Protein AF-A0A6U8ISI6-F1 (afdb_monomer)

Sequence (169 aa):
ARLTLAGQPMFSLRSRVALVSGGGTGIGAALAQALAEAGARVVIAGRRLEPLQATAARINAAVADSGAEAKCFALACDVADLDAADSIVEQAAALAGGPPVLLLNNAGVNVRQPAAELTAEHWRQSLDLMLAAPAFLARACAPGMAAAGYGRTVALDAEDGSVHFLDTS

Solvent-accessible surface area (backbone atoms only — not comparable to full-atom values): 9173 Å² total; per-residue (Å²): 132,89,63,61,52,97,89,36,57,70,72,60,33,60,91,39,27,32,37,28,31,34,16,38,46,72,70,28,31,52,51,49,39,55,43,25,71,32,24,12,23,27,30,25,28,31,71,59,50,67,49,19,45,55,41,20,52,55,40,34,64,74,27,62,88,76,43,94,61,30,37,48,41,60,43,68,40,63,65,54,42,62,87,44,25,52,59,53,44,50,52,45,14,64,76,62,74,45,56,38,30,32,39,35,38,43,38,73,81,86,85,88,68,62,77,92,71,67,45,74,64,63,52,46,55,48,44,33,35,62,50,47,18,47,53,39,41,48,59,46,31,42,65,46,10,58,76,66,76,45,65,49,77,46,77,64,78,81,80,64,92,64,80,80,75,81,76,88,124

Radius of gyration: 17.43 Å; Cα contacts (8 Å, |Δi|>4): 310; chains: 1; bounding box: 37×39×57 Å

InterPro domains:
  IPR002347 Short-chain dehydrogenase/reductase SDR [PF00106] (16-161)
  IPR002347 Short-chain dehydrogenase/reductase SDR [PR00081] (17-34)
  IPR002347 Short-chain dehydrogenase/reductase SDR [PR00081] (98-109)
  IPR002347 Short-chain dehydrogenase/reductase SDR [PR00081] (145-161)
  IPR036291 NAD(P)-binding domain superfamily [SSF51735] (9-155)
  IPR052178 Short-chain dehydrogenase/reductase SAT3-like [PTHR43618] (6-149)

pLDDT: mean 87.42, std 17.24, range [33.56, 98.88]

Mean predicted aligned error: 6.35 Å

Structure (mmCIF, N/CA/C/O backbone):
data_AF-A0A6U8ISI6-F1
#
_entry.id   AF-A0A6U8ISI6-F1
#
loop_
_atom_site.group_PDB
_atom_site.id
_atom_site.type_symbol
_atom_site.label_atom_id
_atom_site.label_alt_id
_atom_site.label_comp_id
_atom_site.label_asym_id
_atom_site.label_entity_id
_atom_site.label_seq_id
_atom_site.pdbx_PDB_ins_code
_atom_site.Cartn_x
_atom_site.Cartn_y
_atom_site.Cartn_z
_atom_site.occupancy
_atom_site.B_iso_or_equiv
_atom_site.auth_seq_id
_atom_site.auth_comp_id
_atom_site.auth_asym_id
_atom_site.auth_atom_id
_atom_site.pdbx_PDB_model_num
ATOM 1 N N . ALA A 1 1 ? -7.589 26.356 13.305 1.00 44.09 1 ALA A N 1
ATOM 2 C CA . ALA A 1 1 ? -8.887 25.947 13.882 1.00 44.09 1 ALA A CA 1
ATOM 3 C C . ALA A 1 1 ? -9.182 24.517 13.439 1.00 44.09 1 ALA A C 1
ATOM 5 O O . ALA A 1 1 ? -9.080 24.251 12.248 1.00 44.09 1 ALA A O 1
ATOM 6 N N . ARG A 1 2 ? -9.455 23.577 14.358 1.00 49.09 2 ARG A N 1
ATOM 7 C CA . ARG A 1 2 ? -9.831 22.201 13.984 1.00 49.09 2 ARG A CA 1
ATOM 8 C C . ARG A 1 2 ? -11.281 22.215 13.507 1.00 49.09 2 ARG A C 1
ATOM 10 O O . ARG A 1 2 ? -12.179 22.440 14.308 1.00 49.09 2 ARG A O 1
ATOM 17 N N . LEU A 1 3 ? -11.484 22.016 12.210 1.00 48.41 3 LEU A N 1
ATOM 18 C CA . LEU A 1 3 ? -12.808 21.829 11.630 1.00 48.41 3 LEU A CA 1
ATOM 19 C C . LEU A 1 3 ? -13.357 20.477 12.107 1.00 48.41 3 LEU A C 1
ATOM 21 O O . LEU A 1 3 ? -12.758 19.430 11.850 1.00 48.41 3 LEU A O 1
ATOM 25 N N . THR A 1 4 ? -14.465 20.503 12.840 1.00 45.75 4 THR A N 1
ATOM 26 C CA . THR A 1 4 ? -15.156 19.313 13.345 1.00 45.75 4 THR A CA 1
ATOM 27 C C . THR A 1 4 ? -16.572 19.255 12.784 1.00 45.75 4 THR A C 1
ATOM 29 O O . THR A 1 4 ? -17.245 20.275 12.655 1.00 45.75 4 THR A O 1
ATOM 32 N N . LEU A 1 5 ? -17.026 18.051 12.442 1.00 43.72 5 LEU A N 1
ATOM 33 C CA . LEU A 1 5 ? -18.409 17.755 12.079 1.00 43.72 5 LEU A CA 1
ATOM 34 C C . LEU A 1 5 ? -18.930 16.741 13.108 1.00 43.72 5 LEU A C 1
ATOM 36 O O . LEU A 1 5 ? -18.303 15.704 13.310 1.00 43.72 5 LEU A O 1
ATOM 40 N N . ALA A 1 6 ? -20.026 17.055 13.807 1.00 61.28 6 ALA A N 1
ATOM 41 C CA . ALA A 1 6 ? -20.626 16.188 14.835 1.00 61.28 6 ALA A CA 1
ATOM 42 C C . ALA A 1 6 ? -19.636 15.653 15.905 1.00 61.28 6 ALA A C 1
ATOM 44 O O . ALA A 1 6 ? -19.705 14.497 16.313 1.00 61.28 6 ALA A O 1
ATOM 45 N N . GLY A 1 7 ? -18.684 16.482 16.353 1.00 57.00 7 GLY A N 1
ATOM 46 C CA . GLY A 1 7 ? -17.710 16.114 17.394 1.00 57.00 7 GLY A CA 1
ATOM 47 C C . GLY A 1 7 ? -16.521 15.269 16.915 1.00 57.00 7 GLY A C 1
ATOM 48 O O . GLY A 1 7 ? -15.597 15.039 17.691 1.00 57.00 7 GLY A O 1
ATOM 49 N N . GLN A 1 8 ? -16.492 14.870 15.641 1.00 56.91 8 GLN A N 1
ATOM 50 C CA . GLN A 1 8 ? -15.341 14.226 15.005 1.00 56.91 8 GLN A CA 1
ATOM 51 C C . GLN A 1 8 ? -14.557 15.243 14.163 1.00 56.91 8 GLN A C 1
ATOM 53 O O . GLN A 1 8 ? -15.160 16.153 13.583 1.00 56.91 8 GLN A O 1
ATOM 58 N N . PRO A 1 9 ? -13.220 15.125 14.056 1.00 66.75 9 PRO A N 1
ATOM 59 C CA . PRO A 1 9 ? -12.461 15.872 13.059 1.00 66.75 9 PRO A CA 1
ATOM 60 C C . PRO A 1 9 ? -13.067 15.627 11.672 1.00 66.75 9 PRO A C 1
ATOM 62 O O . PRO A 1 9 ? -13.317 14.477 11.316 1.00 66.75 9 PRO A O 1
ATOM 65 N N . MET A 1 10 ? -13.274 16.687 10.884 1.00 60.25 10 MET A N 1
ATOM 66 C CA . MET A 1 10 ? -13.917 16.638 9.557 1.00 60.25 10 MET A CA 1
ATOM 67 C C . MET A 1 10 ? -13.252 15.643 8.579 1.00 60.25 10 MET A C 1
ATOM 69 O O . MET A 1 10 ? -13.872 15.225 7.609 1.00 60.25 10 MET A O 1
ATOM 73 N N . PHE A 1 11 ? -12.015 15.229 8.869 1.00 75.19 11 PHE A N 1
ATOM 74 C CA . PHE A 1 11 ? -11.196 14.319 8.066 1.00 75.19 11 PHE A CA 1
ATOM 75 C C . PHE A 1 11 ? -10.819 13.017 8.798 1.00 75.19 11 PHE A C 1
ATOM 77 O O . PHE A 1 11 ? -9.806 12.406 8.474 1.00 75.19 11 PHE A O 1
ATOM 84 N N . SER A 1 12 ? -11.575 12.598 9.819 1.00 83.19 12 SER A N 1
ATOM 85 C CA . SER A 1 12 ? -11.250 11.369 10.554 1.00 83.19 12 SER A CA 1
ATOM 86 C C . SER A 1 12 ? -11.423 10.113 9.695 1.00 83.19 12 SER A C 1
ATOM 88 O O . SER A 1 12 ? -12.453 9.917 9.052 1.00 83.19 12 SER A O 1
ATOM 90 N N . LEU A 1 13 ? -10.425 9.230 9.750 1.00 89.75 13 LEU A N 1
ATOM 91 C CA . LEU A 1 13 ? -10.406 7.916 9.104 1.00 89.75 13 LEU A CA 1
ATOM 92 C C . LEU A 1 13 ? -10.383 6.768 10.126 1.00 89.75 13 LEU A C 1
ATOM 94 O O . LEU A 1 13 ? -9.957 5.658 9.803 1.00 89.75 13 LEU A O 1
ATOM 98 N N . ARG A 1 14 ? -10.841 7.022 11.361 1.00 89.19 14 ARG A N 1
ATOM 99 C CA . ARG A 1 14 ? -10.905 6.004 12.422 1.00 89.19 14 ARG A CA 1
ATOM 100 C C . ARG A 1 14 ? -11.643 4.753 11.959 1.00 89.19 14 ARG A C 1
ATOM 102 O O . ARG A 1 14 ? -12.582 4.818 11.163 1.00 89.19 14 ARG A O 1
ATOM 109 N N . SER A 1 15 ? -11.163 3.608 12.433 1.00 88.06 15 SER A N 1
ATOM 110 C CA . SER A 1 15 ? -11.646 2.270 12.081 1.00 88.06 15 SER A CA 1
ATOM 111 C C . SER A 1 15 ? -11.556 1.882 10.591 1.00 88.06 15 SER A C 1
ATOM 113 O O . SER A 1 15 ? -11.867 0.738 10.250 1.00 88.06 15 SER A O 1
ATOM 115 N N . ARG A 1 16 ? -11.080 2.757 9.693 1.00 94.25 16 ARG A N 1
ATOM 116 C CA . ARG A 1 16 ? -10.865 2.436 8.273 1.00 94.25 16 ARG A CA 1
ATOM 117 C C . ARG A 1 16 ? -9.497 1.790 8.062 1.00 94.25 16 ARG A C 1
ATOM 119 O O . ARG A 1 16 ? -8.538 2.088 8.773 1.00 94.25 16 ARG A O 1
ATOM 126 N N . VAL A 1 17 ? -9.427 0.908 7.069 1.00 98.00 17 VAL A N 1
ATOM 127 C CA . VAL A 1 17 ? -8.178 0.296 6.605 1.00 98.00 17 VAL A CA 1
ATOM 128 C C . VAL A 1 17 ? -7.805 0.893 5.253 1.00 98.00 17 VAL A C 1
ATOM 130 O O . VAL A 1 17 ? -8.649 0.965 4.354 1.00 98.00 17 VAL A O 1
ATOM 133 N N . ALA A 1 18 ? -6.549 1.309 5.120 1.00 98.38 18 ALA A N 1
ATOM 134 C CA . ALA A 1 18 ? -5.963 1.811 3.890 1.00 98.38 18 ALA A CA 1
ATOM 135 C C . ALA A 1 18 ? -4.855 0.886 3.384 1.00 98.38 18 ALA A C 1
ATOM 137 O O . ALA A 1 18 ? -4.007 0.467 4.165 1.00 98.38 18 ALA A O 1
ATOM 138 N N . LEU A 1 19 ? -4.832 0.618 2.081 1.00 98.75 19 LEU A N 1
ATOM 139 C CA . LEU A 1 19 ? -3.736 -0.048 1.383 1.00 98.75 19 LEU A CA 1
ATOM 140 C C . LEU A 1 19 ? -3.020 0.977 0.501 1.00 98.75 19 LEU A C 1
ATOM 142 O O . LEU A 1 19 ? -3.645 1.586 -0.363 1.00 98.75 19 LEU A 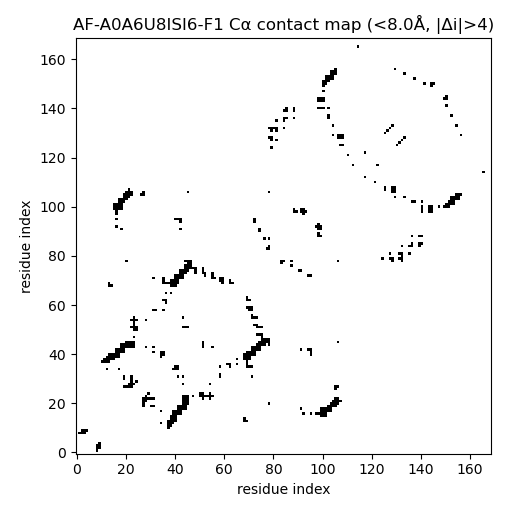O 1
ATOM 146 N N . VAL A 1 20 ? -1.720 1.172 0.719 1.00 98.62 20 VAL A N 1
ATOM 147 C CA . VAL A 1 20 ? -0.887 2.133 -0.018 1.00 98.62 20 VAL A CA 1
ATOM 148 C C . VAL A 1 20 ? 0.220 1.387 -0.754 1.00 98.62 20 VAL A C 1
ATOM 150 O O . VAL A 1 20 ? 1.167 0.901 -0.130 1.00 98.62 20 VAL A O 1
ATOM 153 N N . SER A 1 21 ? 0.141 1.314 -2.082 1.00 97.75 21 SER A N 1
ATOM 154 C CA . SER A 1 21 ? 1.230 0.754 -2.886 1.00 97.75 21 SER A CA 1
ATOM 155 C C . SER A 1 21 ? 2.389 1.754 -2.996 1.00 97.75 21 SER A C 1
ATOM 157 O O . SER A 1 21 ? 2.198 2.968 -3.058 1.00 97.75 21 SER A O 1
ATOM 159 N N . GLY A 1 22 ? 3.630 1.269 -2.943 1.00 96.00 22 GLY A N 1
ATOM 160 C CA . GLY A 1 22 ? 4.814 2.134 -2.922 1.00 96.00 22 GLY A CA 1
ATOM 161 C C . GLY A 1 22 ? 4.969 2.937 -1.622 1.00 96.00 22 GLY A C 1
ATOM 162 O O . GLY A 1 22 ? 5.671 3.945 -1.603 1.00 96.00 22 GLY A O 1
ATOM 163 N N . GLY A 1 23 ? 4.334 2.508 -0.526 1.00 96.75 23 GLY A N 1
ATOM 164 C CA . GLY A 1 23 ? 4.278 3.259 0.735 1.00 96.75 23 GLY A CA 1
ATOM 165 C C . GLY A 1 23 ? 5.577 3.301 1.553 1.00 96.75 23 GLY A C 1
ATOM 166 O O . GLY A 1 23 ? 5.598 3.892 2.626 1.00 96.75 23 GLY A O 1
ATOM 167 N N . GLY A 1 24 ? 6.662 2.678 1.083 1.00 96.25 24 GLY A N 1
ATOM 168 C CA . GLY A 1 24 ? 7.935 2.604 1.813 1.00 96.25 24 GLY A CA 1
ATOM 169 C C . GLY A 1 24 ? 8.835 3.834 1.678 1.00 96.25 24 GLY A C 1
ATOM 170 O O . GLY A 1 24 ? 9.799 3.951 2.428 1.00 96.25 24 GLY A O 1
ATOM 171 N N . THR A 1 25 ? 8.565 4.734 0.726 1.00 94.81 25 THR A N 1
ATOM 172 C CA . THR A 1 25 ? 9.397 5.920 0.445 1.00 94.81 25 THR A CA 1
ATOM 173 C C . THR A 1 25 ? 8.575 7.070 -0.144 1.00 94.81 25 THR A C 1
ATOM 175 O O . THR A 1 25 ? 7.475 6.852 -0.648 1.00 94.81 25 THR A O 1
ATOM 178 N N . GLY A 1 26 ? 9.137 8.285 -0.151 1.00 94.25 26 GLY A N 1
ATOM 179 C CA . GLY A 1 26 ? 8.626 9.420 -0.931 1.00 94.25 26 GLY A CA 1
ATOM 180 C C . GLY A 1 26 ? 7.166 9.778 -0.634 1.00 94.25 26 GLY A C 1
ATOM 181 O O . GLY A 1 26 ? 6.750 9.804 0.525 1.00 94.25 26 GLY A O 1
ATOM 182 N N . ILE A 1 27 ? 6.393 10.041 -1.693 1.00 94.38 27 ILE A N 1
ATOM 183 C CA . ILE A 1 27 ? 4.980 10.441 -1.595 1.00 94.38 27 ILE A CA 1
ATOM 184 C C . ILE A 1 27 ? 4.142 9.352 -0.916 1.00 94.38 27 ILE A C 1
ATOM 186 O O . ILE A 1 27 ? 3.367 9.662 -0.016 1.00 94.38 27 ILE A O 1
ATOM 190 N N . GLY A 1 28 ? 4.354 8.077 -1.248 1.00 95.69 28 GLY A N 1
ATOM 191 C CA . GLY A 1 28 ? 3.650 6.963 -0.608 1.00 95.69 28 GLY A CA 1
ATOM 192 C C . GLY A 1 28 ? 3.844 6.915 0.909 1.00 95.69 28 GLY A C 1
ATOM 193 O O . GLY A 1 28 ? 2.881 6.715 1.648 1.00 95.69 28 GLY A O 1
ATOM 194 N N . ALA A 1 29 ? 5.067 7.159 1.391 1.00 97.56 29 ALA A N 1
ATOM 195 C CA . ALA A 1 29 ? 5.348 7.228 2.827 1.00 97.56 29 ALA A CA 1
ATOM 196 C C . ALA A 1 29 ? 4.677 8.438 3.503 1.00 97.56 29 ALA A C 1
ATOM 198 O O . ALA A 1 29 ? 4.225 8.333 4.646 1.00 97.56 29 ALA A O 1
ATOM 199 N N . ALA A 1 30 ? 4.596 9.576 2.806 1.00 96.75 30 ALA A N 1
ATOM 200 C CA . ALA A 1 30 ? 3.905 10.769 3.294 1.00 96.75 30 ALA A CA 1
ATOM 201 C C . ALA A 1 30 ? 2.380 10.568 3.346 1.00 96.75 30 ALA A C 1
ATOM 203 O O . ALA A 1 30 ? 1.747 10.924 4.338 1.00 96.75 30 ALA A O 1
ATOM 204 N N . LEU A 1 31 ? 1.795 9.925 2.329 1.00 96.31 31 LEU A N 1
ATOM 205 C CA . LEU A 1 31 ? 0.386 9.532 2.327 1.00 96.31 31 LEU A CA 1
ATOM 206 C C . LEU A 1 31 ? 0.074 8.577 3.479 1.00 96.31 31 LEU A C 1
ATOM 208 O O . LEU A 1 31 ? -0.883 8.794 4.216 1.00 96.31 31 LEU A O 1
ATOM 212 N N . ALA A 1 32 ? 0.899 7.544 3.665 1.00 97.88 32 ALA A N 1
ATOM 213 C CA . ALA A 1 32 ? 0.724 6.580 4.745 1.00 97.88 32 ALA A CA 1
ATOM 214 C C . ALA A 1 32 ? 0.762 7.247 6.130 1.00 97.88 32 ALA A C 1
ATOM 216 O O . ALA A 1 32 ? -0.066 6.932 6.983 1.00 97.88 32 ALA A O 1
ATOM 217 N N . GLN A 1 33 ? 1.674 8.206 6.333 1.00 96.31 33 GLN A N 1
ATOM 218 C CA . GLN A 1 33 ? 1.7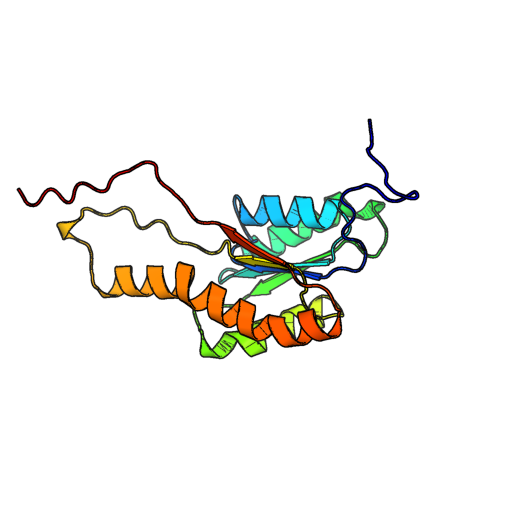25 9.026 7.545 1.00 96.31 33 GLN A CA 1
ATOM 219 C C . GLN A 1 33 ? 0.424 9.814 7.742 1.00 96.31 33 GLN A C 1
ATOM 221 O O . GLN A 1 33 ? -0.198 9.695 8.792 1.00 96.31 33 GLN A O 1
ATOM 226 N N . ALA A 1 34 ? -0.011 10.576 6.734 1.00 94.50 34 ALA A N 1
ATOM 227 C CA . ALA A 1 34 ? -1.197 11.42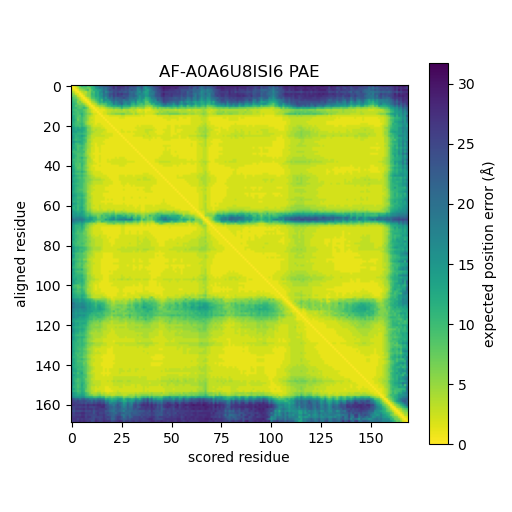6 6.836 1.00 94.50 34 ALA A CA 1
ATOM 228 C C . ALA A 1 34 ? -2.480 10.618 7.113 1.00 94.50 34 ALA A C 1
ATOM 230 O O . ALA A 1 34 ? -3.322 11.023 7.914 1.00 94.50 34 ALA A O 1
ATOM 231 N N . LEU A 1 35 ? -2.621 9.442 6.490 1.00 95.00 35 LEU A N 1
ATOM 232 C CA . LEU A 1 35 ? -3.741 8.529 6.735 1.00 95.00 35 LEU A CA 1
ATOM 233 C C . LEU A 1 35 ? -3.729 7.989 8.173 1.00 95.00 35 LEU A C 1
ATOM 235 O O . LEU A 1 35 ? -4.778 7.940 8.819 1.00 95.00 35 LEU A O 1
ATOM 239 N N . ALA A 1 36 ? -2.556 7.610 8.686 1.00 95.56 36 ALA A N 1
ATOM 240 C CA . ALA A 1 36 ? -2.411 7.132 10.058 1.00 95.56 36 ALA A CA 1
ATOM 241 C C . ALA A 1 36 ? -2.685 8.248 11.083 1.00 95.56 36 ALA A C 1
ATOM 243 O O . ALA A 1 36 ? -3.407 8.017 12.050 1.00 95.56 36 ALA A O 1
ATOM 244 N N . GLU A 1 37 ? -2.201 9.472 10.849 1.00 92.31 37 GLU A N 1
ATOM 245 C CA . GLU A 1 37 ? -2.496 10.654 11.681 1.00 92.31 37 GLU A CA 1
ATOM 246 C C . GLU A 1 37 ? -3.993 11.007 11.694 1.00 92.31 37 GLU A C 1
ATOM 248 O O . GLU A 1 37 ? -4.522 11.482 12.700 1.00 92.31 37 GLU A O 1
ATOM 253 N N . ALA A 1 38 ? -4.707 10.718 10.602 1.00 91.38 38 ALA A N 1
ATOM 254 C CA . ALA A 1 38 ? -6.163 10.827 10.530 1.00 91.38 38 ALA A CA 1
ATOM 255 C C . ALA A 1 38 ? -6.908 9.685 11.263 1.00 91.38 38 ALA A C 1
ATOM 257 O O . ALA A 1 38 ? -8.138 9.732 11.395 1.00 91.38 38 ALA A O 1
ATOM 258 N N . GLY A 1 39 ? -6.185 8.679 11.769 1.00 92.62 39 GLY A N 1
ATOM 259 C CA . GLY A 1 39 ? -6.706 7.571 12.571 1.00 92.62 39 GLY A CA 1
ATOM 260 C C . GLY A 1 39 ? -6.890 6.248 11.825 1.00 92.62 39 GLY A C 1
ATOM 261 O O . GLY A 1 39 ? -7.503 5.341 12.386 1.00 92.62 39 GLY A O 1
ATOM 262 N N . ALA A 1 40 ? -6.412 6.121 10.584 1.00 95.12 40 ALA A N 1
ATOM 263 C CA . ALA A 1 40 ? -6.539 4.882 9.819 1.00 95.12 40 ALA A CA 1
ATOM 264 C C . ALA A 1 40 ? -5.548 3.798 10.277 1.00 95.12 40 ALA A C 1
ATOM 266 O O . ALA A 1 40 ? -4.444 4.076 10.753 1.00 95.12 40 ALA A O 1
ATOM 267 N N . ARG A 1 41 ? -5.915 2.540 10.018 1.00 97.50 41 ARG A N 1
ATOM 268 C CA . ARG A 1 41 ? -4.972 1.417 9.945 1.00 97.50 41 ARG A CA 1
ATOM 269 C C . ARG A 1 41 ? -4.431 1.361 8.524 1.00 97.50 41 ARG A C 1
ATOM 271 O O . ARG A 1 41 ? -5.205 1.247 7.580 1.00 97.50 41 ARG A O 1
ATOM 278 N N . VAL A 1 42 ? -3.125 1.460 8.352 1.00 98.38 42 VAL A N 1
ATOM 279 C CA . VAL A 1 42 ? -2.478 1.597 7.048 1.00 98.38 42 VAL A CA 1
ATOM 280 C C . VAL A 1 42 ? -1.606 0.380 6.784 1.00 98.38 42 VAL A C 1
ATOM 282 O O . VAL A 1 42 ? -0.766 0.023 7.600 1.00 98.38 42 VAL A O 1
ATOM 285 N N . VAL A 1 43 ? -1.771 -0.250 5.631 1.00 98.88 43 VAL A N 1
ATOM 286 C CA . VAL A 1 43 ? -0.858 -1.265 5.112 1.00 98.88 43 VAL A CA 1
ATOM 287 C C . VAL A 1 43 ? -0.085 -0.632 3.968 1.00 98.88 43 VAL A C 1
ATOM 289 O O . VAL A 1 43 ? -0.671 -0.236 2.962 1.00 98.88 43 VAL A O 1
ATOM 292 N N . ILE A 1 44 ? 1.230 -0.510 4.122 1.00 98.81 44 ILE A N 1
ATOM 293 C CA . ILE A 1 44 ? 2.122 -0.077 3.048 1.00 98.81 44 ILE A CA 1
ATOM 294 C C . ILE A 1 44 ? 2.686 -1.304 2.338 1.00 98.81 44 ILE A C 1
ATOM 296 O O . ILE A 1 44 ? 3.248 -2.198 2.971 1.00 98.81 44 ILE A O 1
ATOM 300 N N . ALA A 1 45 ? 2.533 -1.331 1.019 1.00 98.69 45 ALA A N 1
ATOM 301 C CA . ALA A 1 45 ? 2.898 -2.452 0.168 1.00 98.69 45 ALA A CA 1
ATOM 302 C C . ALA A 1 45 ? 4.027 -2.081 -0.800 1.00 98.69 45 ALA A C 1
ATOM 304 O O . ALA A 1 45 ? 4.076 -0.965 -1.328 1.00 98.69 45 ALA A O 1
ATOM 305 N N . GLY A 1 46 ? 4.937 -3.016 -1.057 1.00 97.81 46 GLY A N 1
ATOM 306 C CA . GLY A 1 46 ? 5.994 -2.859 -2.053 1.00 97.81 46 GLY A CA 1
ATOM 307 C C . GLY A 1 46 ? 7.067 -3.940 -1.969 1.00 97.81 46 GLY A C 1
ATOM 308 O O . GLY A 1 46 ? 7.108 -4.731 -1.035 1.00 97.81 46 GLY A O 1
ATOM 309 N N . ARG A 1 47 ? 7.979 -3.957 -2.943 1.00 97.31 47 ARG A N 1
ATOM 310 C CA . ARG A 1 47 ? 8.939 -5.064 -3.107 1.00 97.31 47 ARG A CA 1
ATOM 311 C C . ARG A 1 47 ? 10.003 -5.140 -2.008 1.00 97.31 47 ARG A C 1
ATOM 313 O O . ARG A 1 47 ? 10.463 -6.217 -1.653 1.00 97.31 47 ARG A O 1
ATOM 320 N N . ARG A 1 48 ? 10.438 -3.988 -1.486 1.00 97.56 48 ARG A N 1
ATOM 321 C CA . ARG A 1 48 ? 11.566 -3.898 -0.544 1.00 97.56 48 ARG A CA 1
ATOM 322 C C . ARG A 1 48 ? 11.056 -3.819 0.891 1.00 97.56 48 ARG A C 1
ATOM 324 O O . ARG A 1 48 ? 10.512 -2.789 1.284 1.00 97.56 48 ARG A O 1
ATOM 331 N N . LEU A 1 49 ? 11.278 -4.879 1.666 1.00 98.06 49 LEU A N 1
ATOM 332 C CA . LEU A 1 49 ? 10.789 -4.984 3.043 1.00 98.06 49 LEU A CA 1
ATOM 333 C C . LEU A 1 49 ? 11.426 -3.957 3.991 1.00 98.06 49 LEU A C 1
ATOM 335 O O . LEU A 1 49 ? 10.713 -3.336 4.772 1.00 98.06 49 LEU A O 1
ATOM 339 N N . GLU A 1 50 ? 12.738 -3.742 3.909 1.00 98.38 50 GLU A N 1
ATOM 340 C CA . GLU A 1 50 ? 13.458 -2.856 4.836 1.00 98.38 50 GLU A CA 1
ATOM 341 C C . GLU A 1 50 ? 12.919 -1.403 4.816 1.00 98.38 50 GLU A C 1
ATOM 343 O O . GLU A 1 50 ? 12.525 -0.912 5.878 1.00 98.38 50 GLU A O 1
ATOM 348 N N . PRO A 1 51 ? 12.781 -0.713 3.658 1.00 98.19 51 PRO A N 1
ATOM 349 C CA . PRO A 1 51 ? 12.169 0.619 3.618 1.00 98.19 51 PRO A CA 1
ATOM 350 C C . PRO A 1 51 ? 10.728 0.660 4.140 1.00 98.19 51 PRO A C 1
ATOM 352 O O . PRO A 1 51 ? 10.319 1.644 4.761 1.00 98.19 51 PRO A O 1
ATOM 355 N N . LEU A 1 52 ? 9.948 -0.401 3.900 1.00 98.69 52 LEU A N 1
ATOM 356 C CA . LEU A 1 52 ? 8.584 -0.503 4.417 1.00 98.69 52 LEU A CA 1
ATOM 357 C C . LEU A 1 52 ? 8.597 -0.593 5.943 1.00 98.69 52 LEU A C 1
ATOM 359 O O . LEU A 1 52 ? 7.899 0.167 6.604 1.00 98.69 52 LEU A O 1
ATOM 363 N N . GLN A 1 53 ? 9.417 -1.469 6.520 1.00 98.69 53 GLN A N 1
ATOM 364 C CA . GLN A 1 53 ? 9.519 -1.620 7.971 1.00 98.69 53 GLN A CA 1
ATOM 365 C C . GLN A 1 53 ? 9.998 -0.332 8.644 1.00 98.69 53 GLN A C 1
ATOM 367 O O . GLN A 1 53 ? 9.397 0.092 9.632 1.00 98.69 53 GLN A O 1
ATOM 372 N N . ALA A 1 54 ? 11.015 0.330 8.084 1.00 98.62 54 ALA A N 1
ATOM 373 C CA . ALA A 1 54 ? 11.504 1.610 8.591 1.00 98.62 54 ALA A CA 1
ATOM 374 C C . ALA A 1 54 ? 10.406 2.690 8.569 1.00 98.62 54 ALA A C 1
ATOM 376 O O . ALA A 1 54 ? 10.193 3.392 9.561 1.00 98.62 54 ALA A O 1
ATOM 377 N N . THR A 1 55 ? 9.656 2.788 7.467 1.00 98.69 55 THR A N 1
ATOM 378 C CA . THR A 1 55 ? 8.542 3.738 7.349 1.00 98.69 55 THR A CA 1
ATOM 379 C C . THR A 1 55 ? 7.401 3.408 8.309 1.00 98.69 55 THR A C 1
ATOM 381 O O . THR A 1 55 ? 6.917 4.306 8.998 1.00 98.69 55 THR A O 1
ATOM 384 N N . ALA A 1 56 ? 7.000 2.140 8.416 1.00 98.62 56 ALA A N 1
ATOM 385 C CA . ALA A 1 56 ? 5.956 1.707 9.339 1.00 98.62 56 ALA A CA 1
ATOM 386 C C . ALA A 1 56 ? 6.336 1.991 10.800 1.00 98.62 56 ALA A C 1
ATOM 388 O O . ALA A 1 56 ? 5.520 2.528 11.546 1.00 98.62 56 ALA A O 1
ATOM 389 N N . ALA A 1 57 ? 7.579 1.703 11.201 1.00 98.44 57 ALA A N 1
ATOM 390 C CA . ALA A 1 57 ? 8.080 1.993 12.543 1.00 98.44 57 ALA A CA 1
ATOM 391 C C . ALA A 1 57 ? 8.040 3.497 12.856 1.00 98.44 57 ALA A C 1
ATOM 393 O O . ALA A 1 57 ? 7.527 3.892 13.903 1.00 98.44 57 ALA A O 1
ATOM 394 N N . ARG A 1 58 ? 8.505 4.340 11.923 1.00 98.25 58 ARG A N 1
ATOM 395 C CA . ARG A 1 58 ? 8.453 5.803 12.056 1.00 98.25 58 ARG A CA 1
ATOM 396 C C . ARG A 1 58 ? 7.016 6.316 12.194 1.00 98.25 58 ARG A C 1
ATOM 398 O O . ARG A 1 58 ? 6.756 7.138 13.069 1.00 98.25 58 ARG A O 1
ATOM 405 N N . ILE A 1 59 ? 6.092 5.836 11.356 1.00 97.69 59 ILE A N 1
ATOM 406 C CA . ILE A 1 59 ? 4.673 6.225 11.419 1.00 97.69 59 ILE A CA 1
ATOM 407 C C . ILE A 1 59 ? 4.069 5.805 12.762 1.00 97.69 59 ILE A C 1
ATOM 409 O O . ILE A 1 59 ? 3.444 6.623 13.429 1.00 97.69 59 ILE A O 1
ATOM 413 N N . ASN A 1 60 ? 4.305 4.563 13.192 1.00 97.12 60 ASN A N 1
ATOM 414 C CA . ASN A 1 60 ? 3.791 4.037 14.457 1.00 97.12 60 ASN A CA 1
ATOM 415 C C . ASN A 1 60 ? 4.283 4.834 15.669 1.00 97.12 60 ASN A C 1
ATOM 417 O O . ASN A 1 60 ? 3.499 5.097 16.575 1.00 97.12 60 ASN A O 1
ATOM 421 N N . ALA A 1 61 ? 5.549 5.261 15.671 1.00 96.12 61 ALA A N 1
ATOM 422 C CA . ALA A 1 61 ? 6.076 6.131 16.719 1.00 96.12 61 ALA A CA 1
ATOM 423 C C . ALA A 1 61 ? 5.362 7.496 16.748 1.00 96.12 61 ALA A C 1
ATOM 425 O O . ALA A 1 61 ? 5.057 8.003 17.822 1.00 96.12 61 ALA A O 1
ATOM 426 N N . ALA A 1 62 ? 5.053 8.069 15.581 1.00 93.81 62 ALA A N 1
ATOM 427 C CA . ALA A 1 62 ? 4.384 9.366 15.478 1.00 93.81 62 ALA A CA 1
ATOM 428 C C . ALA A 1 62 ? 2.902 9.335 15.899 1.00 93.81 62 ALA A C 1
ATOM 430 O O . ALA A 1 62 ? 2.382 10.344 16.369 1.00 93.81 62 ALA A O 1
ATOM 431 N N . VAL A 1 63 ? 2.219 8.195 15.744 1.00 93.50 63 VAL A N 1
ATOM 432 C CA . VAL A 1 63 ? 0.790 8.052 16.087 1.00 93.50 63 VAL A CA 1
ATOM 433 C C . VAL A 1 63 ? 0.541 7.317 17.406 1.00 93.50 63 VAL A C 1
ATOM 435 O O . VAL A 1 63 ? -0.615 7.061 17.735 1.00 93.50 63 VAL A O 1
ATOM 438 N N . ALA A 1 64 ? 1.586 7.020 18.187 1.00 89.38 64 ALA A N 1
ATOM 439 C CA . ALA A 1 64 ? 1.492 6.245 19.429 1.00 89.38 64 ALA A CA 1
ATOM 440 C C . ALA A 1 64 ? 0.452 6.803 20.425 1.00 89.38 64 ALA A C 1
ATOM 442 O O . ALA A 1 64 ? -0.295 6.037 21.033 1.00 89.38 64 ALA A O 1
ATOM 443 N N . ASP A 1 65 ? 0.333 8.132 20.516 1.00 85.50 65 ASP A N 1
ATOM 444 C CA . ASP A 1 65 ? -0.605 8.815 21.420 1.00 85.50 65 ASP A CA 1
ATOM 445 C C . ASP A 1 65 ? -2.002 9.053 20.806 1.00 85.50 65 ASP A C 1
ATOM 447 O O . ASP A 1 65 ? -2.906 9.566 21.464 1.00 85.50 65 ASP A O 1
ATOM 451 N N . SER A 1 66 ? -2.221 8.681 19.537 1.00 73.94 66 SER A N 1
ATOM 452 C CA . SER A 1 66 ? -3.480 8.939 18.805 1.00 73.94 66 SER A CA 1
ATOM 453 C C . SER A 1 66 ? -4.607 7.935 19.121 1.00 73.94 66 SER A C 1
ATOM 455 O O . SER A 1 66 ? -5.722 8.029 18.576 1.00 73.94 66 SER A O 1
ATOM 457 N N . GLY A 1 67 ? -4.337 7.005 20.042 1.00 67.69 67 GLY A N 1
ATOM 458 C CA . GLY A 1 67 ? -5.197 5.889 20.429 1.00 67.69 67 GLY A CA 1
ATOM 459 C C . GLY A 1 67 ? -4.881 4.602 19.659 1.00 67.69 67 GLY A C 1
ATOM 460 O O . GLY A 1 67 ? -4.261 4.629 18.602 1.00 67.69 67 GLY A O 1
ATOM 461 N N . ALA A 1 68 ? -5.347 3.465 20.184 1.00 64.62 68 ALA A N 1
ATOM 462 C CA . ALA A 1 68 ? -4.943 2.117 19.758 1.00 64.62 68 ALA A CA 1
ATOM 463 C C . ALA A 1 68 ? -5.295 1.725 18.306 1.00 64.62 68 ALA A C 1
ATOM 465 O O . ALA A 1 68 ? -4.830 0.694 17.823 1.00 64.62 68 ALA A O 1
ATOM 466 N N . GLU A 1 69 ? -6.127 2.505 17.614 1.00 79.62 69 GLU A N 1
ATOM 467 C CA . GLU A 1 69 ? -6.598 2.165 16.267 1.00 79.62 69 GLU A CA 1
ATOM 468 C C . GLU A 1 69 ? -5.645 2.607 15.151 1.00 79.62 69 GLU A C 1
ATOM 470 O O . GLU A 1 69 ? -5.610 1.956 14.110 1.00 79.62 69 GLU A O 1
ATOM 475 N N . ALA A 1 70 ? -4.869 3.678 15.338 1.00 90.69 70 ALA A N 1
ATOM 476 C CA . ALA A 1 70 ? -3.955 4.164 14.306 1.00 90.69 70 ALA A CA 1
ATOM 477 C C . ALA A 1 70 ? -2.686 3.303 14.281 1.00 90.69 70 ALA A C 1
ATOM 479 O O . ALA A 1 70 ? -1.964 3.217 15.273 1.00 90.69 70 ALA A O 1
ATOM 480 N N . LYS A 1 71 ? -2.409 2.648 13.150 1.00 95.69 71 LYS A N 1
ATOM 481 C CA . LYS A 1 71 ? -1.244 1.764 13.012 1.00 95.69 71 LYS A CA 1
ATOM 482 C C . LYS A 1 71 ? -0.830 1.622 11.558 1.00 95.69 71 LYS A C 1
ATOM 484 O O . LYS A 1 71 ? -1.678 1.634 10.678 1.00 95.69 71 LYS A O 1
ATOM 489 N N . CYS A 1 72 ? 0.459 1.442 11.316 1.00 98.25 72 CYS A N 1
ATOM 490 C CA . CYS A 1 72 ? 1.039 1.166 10.014 1.00 98.25 72 CYS A CA 1
ATOM 491 C C . CYS A 1 72 ? 1.713 -0.215 10.001 1.00 98.25 72 CYS A C 1
ATOM 493 O O . CYS A 1 72 ? 2.469 -0.556 10.918 1.00 98.25 72 CYS A O 1
ATOM 495 N N . PHE A 1 73 ? 1.445 -0.999 8.959 1.00 98.56 73 PHE A N 1
ATOM 496 C CA . PHE A 1 73 ? 1.954 -2.351 8.736 1.00 98.56 73 PHE A CA 1
ATOM 497 C C . PHE A 1 73 ? 2.722 -2.411 7.417 1.00 98.56 73 PHE A C 1
ATOM 499 O O . PHE A 1 73 ? 2.308 -1.811 6.429 1.00 98.56 73 PHE A O 1
ATOM 506 N N . ALA A 1 74 ? 3.818 -3.166 7.391 1.00 98.75 74 ALA A N 1
ATOM 507 C CA . ALA A 1 74 ? 4.604 -3.405 6.186 1.00 98.75 74 ALA A CA 1
ATOM 508 C C . ALA A 1 74 ? 4.193 -4.729 5.525 1.00 98.75 74 ALA A C 1
ATOM 510 O O . ALA A 1 74 ? 4.187 -5.763 6.191 1.00 98.75 74 ALA A O 1
ATOM 511 N N . LEU A 1 75 ? 3.908 -4.695 4.223 1.00 98.75 75 LEU A N 1
ATOM 512 C CA . LEU A 1 75 ? 3.623 -5.866 3.396 1.00 98.75 75 LEU A CA 1
ATOM 513 C C . LEU A 1 75 ? 4.610 -5.923 2.224 1.00 98.75 75 LEU A C 1
ATOM 515 O O . LEU A 1 75 ? 4.566 -5.089 1.319 1.00 98.75 75 LEU A O 1
ATOM 519 N N . ALA A 1 76 ? 5.520 -6.897 2.249 1.00 98.56 76 ALA A N 1
ATOM 520 C CA . ALA A 1 76 ? 6.422 -7.133 1.128 1.00 98.56 76 ALA A CA 1
ATOM 521 C C . ALA A 1 76 ? 5.701 -7.929 0.036 1.00 98.56 76 ALA A C 1
ATOM 523 O O . ALA A 1 76 ? 5.340 -9.083 0.249 1.00 98.56 76 ALA A O 1
ATOM 524 N N . CYS A 1 77 ? 5.496 -7.311 -1.122 1.00 98.19 77 CYS A N 1
ATOM 525 C CA . CYS A 1 77 ? 4.866 -7.932 -2.284 1.00 98.19 77 CYS A CA 1
ATOM 526 C C . CYS A 1 77 ? 5.250 -7.180 -3.565 1.00 98.19 77 CYS A C 1
ATOM 528 O O . CYS A 1 77 ? 5.646 -6.009 -3.515 1.00 98.19 77 CYS A O 1
ATOM 530 N N . ASP A 1 78 ? 5.102 -7.832 -4.716 1.00 97.69 78 ASP A N 1
ATOM 531 C CA . ASP A 1 78 ? 5.086 -7.132 -5.997 1.00 97.69 78 ASP A CA 1
ATOM 532 C C . ASP A 1 78 ? 3.639 -6.850 -6.396 1.00 97.69 78 ASP A C 1
ATOM 534 O O . ASP A 1 78 ? 2.852 -7.768 -6.577 1.00 97.69 78 ASP A O 1
ATOM 538 N N . VAL A 1 79 ? 3.275 -5.573 -6.491 1.00 97.00 79 VAL A N 1
ATOM 539 C CA . VAL A 1 79 ? 1.915 -5.181 -6.883 1.00 97.00 79 VAL A CA 1
ATOM 540 C C . VAL A 1 79 ? 1.692 -5.286 -8.391 1.00 97.00 79 VAL A C 1
ATOM 542 O O . VAL A 1 79 ? 0.543 -5.277 -8.810 1.00 97.00 79 VAL A O 1
ATOM 545 N N . ALA A 1 80 ? 2.763 -5.385 -9.190 1.00 96.00 80 ALA A N 1
ATOM 546 C CA . ALA A 1 80 ? 2.673 -5.616 -10.632 1.00 96.00 80 ALA A CA 1
ATOM 547 C C . ALA A 1 80 ? 2.369 -7.085 -10.982 1.00 96.00 80 ALA A C 1
ATOM 549 O O . ALA A 1 80 ? 2.039 -7.377 -12.129 1.00 96.00 80 ALA A O 1
ATOM 550 N N . ASP A 1 81 ? 2.443 -8.002 -10.011 1.00 97.31 81 ASP A N 1
ATOM 551 C CA . ASP A 1 81 ? 1.941 -9.365 -10.171 1.00 97.31 81 ASP A CA 1
ATOM 552 C C . ASP A 1 81 ? 0.407 -9.358 -10.073 1.00 97.31 81 ASP A C 1
ATOM 554 O O . ASP A 1 81 ? -0.184 -9.319 -8.990 1.00 97.31 81 ASP A O 1
ATOM 558 N N . LEU A 1 82 ? -0.242 -9.343 -11.237 1.00 96.50 82 LEU A N 1
ATOM 559 C CA . LEU A 1 82 ? -1.694 -9.217 -11.351 1.00 96.50 82 LEU A CA 1
ATOM 560 C C . LEU A 1 82 ? -2.439 -10.433 -10.785 1.00 96.50 82 LEU A C 1
ATOM 562 O O . LEU A 1 82 ? -3.563 -10.282 -10.296 1.00 96.50 82 LEU A O 1
ATOM 566 N N . ASP A 1 83 ? -1.812 -11.611 -10.805 1.00 97.81 83 ASP A N 1
ATOM 567 C CA . ASP A 1 83 ? -2.381 -12.838 -10.244 1.00 97.81 83 ASP A CA 1
ATOM 568 C C . ASP A 1 83 ? -2.322 -12.825 -8.707 1.00 97.81 83 ASP A C 1
ATOM 570 O O . ASP A 1 83 ? -3.159 -13.436 -8.039 1.00 97.81 83 ASP A O 1
ATOM 574 N N . ALA A 1 84 ? -1.393 -12.061 -8.124 1.00 97.94 84 ALA A N 1
ATOM 575 C CA . ALA A 1 84 ? -1.263 -11.904 -6.678 1.00 97.94 84 ALA A CA 1
ATOM 576 C C . ALA A 1 84 ? -2.238 -10.883 -6.061 1.00 97.94 84 ALA A C 1
ATOM 578 O O . ALA A 1 84 ? -2.314 -10.797 -4.833 1.00 97.94 84 ALA A O 1
ATOM 579 N N . ALA A 1 85 ? -2.991 -10.115 -6.858 1.00 98.31 85 ALA A N 1
ATOM 580 C CA . ALA A 1 85 ? -3.804 -8.995 -6.366 1.00 98.31 85 ALA A CA 1
ATOM 581 C C . ALA A 1 85 ? -4.776 -9.385 -5.236 1.00 98.31 85 ALA A C 1
ATOM 583 O O . ALA A 1 85 ? -4.859 -8.686 -4.223 1.00 98.31 85 ALA A O 1
ATOM 584 N N . ASP A 1 86 ? -5.462 -10.522 -5.377 1.00 98.50 86 ASP A N 1
ATOM 585 C CA . ASP A 1 86 ? -6.417 -11.000 -4.374 1.00 98.50 86 ASP A CA 1
ATOM 586 C C . ASP A 1 86 ? -5.684 -11.383 -3.070 1.00 98.50 86 ASP A C 1
ATOM 588 O O . ASP A 1 86 ? -6.055 -10.927 -1.986 1.00 98.50 86 ASP A O 1
ATOM 592 N N . SER A 1 87 ? -4.557 -12.101 -3.173 1.00 98.62 87 SER A N 1
ATOM 593 C CA . SER A 1 87 ? -3.732 -12.475 -2.014 1.00 98.62 87 SER A CA 1
ATOM 594 C C . SER A 1 87 ? -3.128 -11.262 -1.298 1.00 98.62 87 SER A C 1
ATOM 596 O O . SER A 1 87 ? -3.050 -11.240 -0.069 1.00 98.62 87 SER A O 1
ATOM 598 N N . ILE A 1 88 ? -2.721 -10.224 -2.035 1.00 98.75 88 ILE A N 1
ATOM 599 C CA . ILE A 1 88 ? -2.204 -8.976 -1.453 1.00 98.75 88 ILE A CA 1
ATOM 600 C C . ILE A 1 88 ? -3.280 -8.311 -0.588 1.00 98.75 88 ILE A C 1
ATOM 602 O O . ILE A 1 88 ? -2.996 -7.893 0.539 1.00 98.75 88 ILE A O 1
ATOM 606 N N . VAL A 1 89 ? -4.517 -8.227 -1.085 1.00 98.75 89 VAL A N 1
ATOM 607 C CA . VAL A 1 89 ? -5.639 -7.630 -0.345 1.00 98.75 89 VAL A CA 1
ATOM 608 C C . VAL A 1 89 ? -6.013 -8.471 0.875 1.00 98.75 89 VAL A C 1
ATOM 610 O O . VAL A 1 89 ? -6.248 -7.906 1.945 1.00 98.75 89 VAL A O 1
ATOM 613 N N . GLU A 1 90 ? -6.005 -9.799 0.763 1.00 98.69 90 GLU A N 1
ATOM 614 C CA . GLU A 1 90 ? -6.240 -10.711 1.891 1.00 98.69 90 GLU A CA 1
ATOM 615 C C . GLU A 1 90 ? -5.184 -10.558 2.991 1.00 98.69 90 GLU A C 1
ATOM 617 O O . GLU A 1 90 ? -5.522 -10.413 4.168 1.00 98.69 90 GLU A O 1
ATOM 622 N N . GLN A 1 91 ? -3.902 -10.521 2.622 1.00 98.75 91 GLN A N 1
ATOM 623 C CA . GLN A 1 91 ? -2.804 -10.318 3.569 1.00 98.75 91 GLN A CA 1
ATOM 624 C C . GLN A 1 91 ? -2.883 -8.941 4.234 1.00 98.75 91 GLN A C 1
ATOM 626 O O . GLN A 1 91 ? -2.718 -8.827 5.451 1.00 98.75 91 GLN A O 1
ATOM 631 N N . ALA A 1 92 ? -3.191 -7.893 3.464 1.00 98.75 92 ALA A N 1
ATOM 632 C CA . ALA A 1 92 ? -3.419 -6.560 4.007 1.00 98.75 92 ALA A CA 1
ATOM 633 C C . ALA A 1 92 ? -4.588 -6.555 5.005 1.00 98.75 92 ALA A C 1
ATOM 635 O O . ALA A 1 92 ? -4.477 -5.975 6.089 1.00 98.75 92 ALA A O 1
ATOM 636 N N . ALA A 1 93 ? -5.682 -7.245 4.678 1.00 98.50 93 ALA A N 1
ATOM 637 C CA . ALA A 1 93 ? -6.835 -7.353 5.556 1.00 98.50 93 ALA A CA 1
ATOM 638 C C . ALA A 1 93 ? -6.512 -8.102 6.855 1.00 98.50 93 ALA A C 1
ATOM 640 O O . ALA A 1 93 ? -6.937 -7.674 7.931 1.00 98.50 93 ALA A O 1
ATOM 641 N N . ALA A 1 94 ? -5.730 -9.180 6.772 1.00 98.56 94 ALA A N 1
ATOM 642 C CA . ALA A 1 94 ? -5.284 -9.952 7.926 1.00 98.56 94 ALA A CA 1
ATOM 643 C C . ALA A 1 94 ? -4.375 -9.127 8.852 1.00 98.56 94 ALA A C 1
ATOM 645 O O . ALA A 1 94 ? -4.591 -9.108 10.063 1.00 98.56 94 ALA A O 1
ATOM 646 N N . LEU A 1 95 ? -3.406 -8.391 8.291 1.00 97.88 95 LEU A N 1
ATOM 647 C CA . LEU A 1 95 ? -2.511 -7.512 9.053 1.00 97.88 95 LEU A CA 1
ATOM 648 C C . LEU A 1 95 ? -3.278 -6.403 9.775 1.00 97.88 95 LEU A C 1
ATOM 650 O O . LEU A 1 95 ? -3.026 -6.126 10.948 1.00 97.88 95 LEU A O 1
ATOM 654 N N . ALA A 1 96 ? -4.214 -5.767 9.072 1.00 96.88 96 ALA A N 1
ATOM 655 C CA . ALA A 1 96 ? -4.953 -4.636 9.604 1.00 96.88 96 ALA A CA 1
ATOM 656 C C . ALA A 1 96 ? -6.162 -5.044 10.455 1.00 96.88 96 ALA A C 1
ATOM 658 O O . ALA A 1 96 ? -6.670 -4.206 11.193 1.00 96.88 96 ALA A O 1
ATOM 659 N N . GLY A 1 97 ? -6.642 -6.288 10.386 1.00 96.25 97 GLY A N 1
ATOM 660 C CA . GLY A 1 97 ? -7.872 -6.731 11.052 1.00 96.25 97 GLY A CA 1
ATOM 661 C C . GLY A 1 97 ? -9.146 -6.180 10.396 1.00 96.25 97 GLY A C 1
ATOM 662 O O . GLY A 1 97 ? -10.050 -5.709 11.091 1.00 96.25 97 GLY A O 1
ATOM 663 N N . GLY A 1 98 ? -9.196 -6.151 9.064 1.00 96.19 98 GLY A N 1
ATOM 664 C CA . GLY A 1 98 ? -10.364 -5.726 8.283 1.00 96.19 98 GLY A CA 1
ATOM 665 C C . GLY A 1 98 ? -10.022 -5.390 6.827 1.00 96.19 98 GLY A C 1
ATOM 666 O O . GLY A 1 98 ? -8.869 -5.076 6.541 1.00 96.19 98 GLY A O 1
ATOM 667 N N . PRO A 1 99 ? -10.994 -5.432 5.897 1.00 97.62 99 PRO A N 1
ATOM 668 C CA . PRO A 1 99 ? -10.726 -5.218 4.477 1.00 97.62 99 PRO A CA 1
ATOM 669 C C . PRO A 1 99 ? -10.261 -3.779 4.194 1.00 97.62 99 PRO A C 1
ATOM 671 O O . PRO A 1 99 ? -10.834 -2.840 4.760 1.00 97.62 99 PRO A O 1
ATOM 674 N N . PRO A 1 100 ? -9.280 -3.571 3.295 1.00 98.25 100 PRO A N 1
ATOM 675 C CA . PRO A 1 100 ? -8.945 -2.245 2.793 1.00 98.25 100 PRO A CA 1
ATOM 676 C C . PRO A 1 100 ? -10.152 -1.591 2.116 1.00 98.25 100 PRO A C 1
ATOM 678 O O . PRO A 1 100 ? -10.702 -2.104 1.145 1.00 98.25 100 PRO A O 1
ATOM 681 N N . VAL A 1 101 ? -10.551 -0.429 2.627 1.00 97.81 101 VAL A N 1
ATOM 682 C CA . VAL A 1 101 ? -11.633 0.393 2.056 1.00 97.81 101 VAL A CA 1
ATOM 683 C C . VAL A 1 101 ? -11.119 1.705 1.464 1.00 97.81 101 VAL A C 1
ATOM 685 O O . VAL A 1 101 ? -11.862 2.436 0.813 1.00 97.81 101 VAL A O 1
ATOM 688 N N . LEU A 1 102 ? -9.835 1.992 1.667 1.00 97.75 102 LEU A N 1
ATOM 689 C CA . LEU A 1 102 ? -9.092 3.059 1.014 1.00 97.75 102 LEU A CA 1
ATOM 690 C C . LEU A 1 102 ? -7.938 2.411 0.242 1.00 97.75 102 LEU A C 1
ATOM 692 O O . LEU A 1 102 ? -7.097 1.754 0.847 1.00 97.75 102 LEU A O 1
ATOM 696 N N . LEU A 1 103 ? -7.890 2.578 -1.075 1.00 98.06 103 LEU A N 1
ATOM 697 C CA . LEU A 1 103 ? -6.793 2.094 -1.915 1.00 98.06 103 LEU A CA 1
ATOM 698 C C . LEU A 1 103 ? -6.045 3.289 -2.501 1.00 98.06 103 LEU A C 1
ATOM 700 O O . LEU A 1 103 ? -6.645 4.125 -3.171 1.00 98.06 103 LEU A O 1
ATOM 704 N N . LEU A 1 104 ? -4.747 3.369 -2.237 1.00 97.81 104 LEU A N 1
ATOM 705 C CA . LEU A 1 104 ? -3.864 4.424 -2.710 1.00 97.81 104 LEU A CA 1
ATOM 706 C C . LEU A 1 104 ? -2.849 3.781 -3.655 1.00 97.81 104 LEU A C 1
ATOM 708 O O . LEU A 1 104 ? -1.869 3.168 -3.221 1.00 97.81 104 LEU A O 1
ATOM 712 N N . ASN A 1 105 ? -3.116 3.900 -4.949 1.00 95.75 105 ASN A N 1
ATOM 713 C CA . ASN A 1 105 ? -2.266 3.399 -6.015 1.00 95.75 105 ASN A CA 1
ATOM 714 C C . ASN A 1 105 ? -1.149 4.413 -6.273 1.00 95.75 105 ASN A C 1
ATOM 716 O O . ASN A 1 105 ? -1.348 5.383 -6.992 1.00 95.75 105 ASN A O 1
ATOM 720 N N . ASN A 1 106 ? -0.003 4.219 -5.621 1.00 94.88 106 ASN A N 1
ATOM 721 C CA . ASN A 1 106 ? 1.144 5.131 -5.684 1.00 94.88 106 ASN A CA 1
ATOM 722 C C . ASN A 1 106 ? 2.438 4.445 -6.156 1.00 94.88 106 ASN A C 1
ATOM 724 O O . ASN A 1 106 ? 3.414 5.122 -6.475 1.00 94.88 106 ASN A O 1
ATOM 728 N N . ALA A 1 107 ? 2.494 3.111 -6.183 1.00 90.94 107 ALA A N 1
ATOM 729 C CA . ALA A 1 107 ? 3.655 2.430 -6.735 1.00 90.94 107 ALA A CA 1
ATOM 730 C C . ALA A 1 107 ? 3.840 2.824 -8.205 1.00 90.94 107 ALA A C 1
ATOM 732 O O . ALA A 1 107 ? 2.922 2.706 -9.007 1.00 90.94 107 ALA A O 1
ATOM 733 N N . GLY A 1 108 ? 5.044 3.270 -8.543 1.00 87.69 108 GLY A N 1
ATOM 734 C CA . GLY A 1 108 ? 5.376 3.713 -9.885 1.00 87.69 108 GLY A CA 1
ATOM 735 C C . GLY A 1 108 ? 6.878 3.704 -10.106 1.00 87.69 108 GLY A C 1
ATOM 736 O O . GLY A 1 108 ? 7.674 3.624 -9.162 1.00 87.69 108 GLY A O 1
ATOM 737 N N . VAL A 1 109 ? 7.258 3.771 -11.375 1.00 82.44 109 VAL A N 1
ATOM 738 C CA . VAL A 1 109 ? 8.644 3.905 -11.818 1.00 82.44 109 VAL A CA 1
ATOM 739 C C . V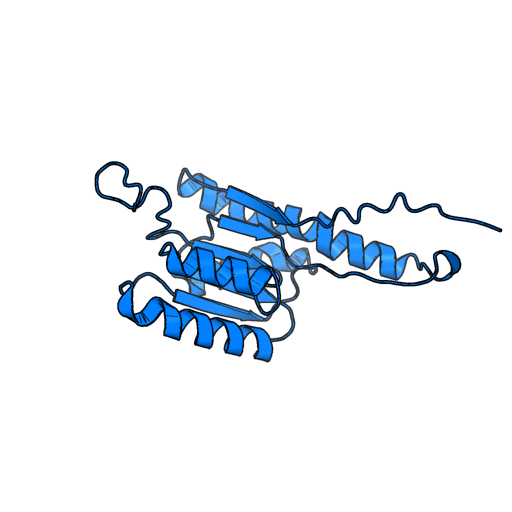AL A 1 109 ? 8.721 5.058 -12.804 1.00 82.44 109 VAL A C 1
ATOM 741 O O . VAL A 1 109 ? 7.863 5.202 -13.666 1.00 82.44 109 VAL A O 1
ATOM 744 N N . ASN A 1 110 ? 9.758 5.882 -12.678 1.00 76.56 110 ASN A N 1
ATOM 745 C CA . ASN A 1 110 ? 10.079 6.894 -13.677 1.00 76.56 110 ASN A CA 1
ATOM 746 C C . ASN A 1 110 ? 11.362 6.457 -14.385 1.00 76.56 110 ASN A C 1
ATOM 748 O O . ASN A 1 110 ? 12.467 6.676 -13.881 1.00 76.56 110 ASN A O 1
ATOM 752 N N . VAL A 1 111 ? 11.201 5.769 -15.514 1.00 72.81 111 VAL A N 1
ATOM 753 C CA . VAL A 1 111 ? 12.320 5.343 -16.358 1.00 72.81 111 VAL A CA 1
ATOM 754 C C . VAL A 1 111 ? 12.702 6.514 -17.258 1.00 72.81 111 VAL A C 1
ATOM 756 O O . VAL A 1 111 ? 12.054 6.771 -18.269 1.00 72.81 111 VAL A O 1
ATOM 759 N N . ARG A 1 112 ? 13.761 7.238 -16.884 1.00 76.12 112 ARG A N 1
ATOM 760 C CA . ARG A 1 112 ? 14.335 8.307 -17.711 1.00 76.12 112 ARG A CA 1
ATOM 761 C C . ARG A 1 112 ? 15.403 7.724 -18.625 1.00 76.12 112 ARG A C 1
ATOM 763 O O . ARG A 1 112 ? 16.520 7.482 -18.178 1.00 76.12 112 ARG A O 1
ATOM 770 N N . GLN A 1 113 ? 15.054 7.519 -19.887 1.00 75.06 113 GLN A N 1
ATOM 771 C CA . GLN A 1 113 ? 15.970 7.056 -20.930 1.00 75.06 113 GLN A CA 1
ATOM 772 C C . GLN A 1 113 ? 15.689 7.806 -22.242 1.00 75.06 113 GLN A C 1
ATOM 774 O O . GLN A 1 113 ? 14.565 8.290 -22.425 1.00 75.06 113 GLN A O 1
ATOM 779 N N . PRO A 1 114 ? 16.675 7.932 -23.148 1.00 85.25 114 PRO A N 1
ATOM 780 C CA . PRO A 1 114 ? 16.440 8.442 -24.495 1.00 85.25 114 PRO A CA 1
ATOM 781 C C . PRO A 1 114 ? 15.296 7.689 -25.180 1.00 85.25 114 PRO A C 1
ATOM 783 O O . PRO A 1 114 ? 15.170 6.475 -25.027 1.00 85.25 114 PRO A O 1
ATOM 786 N N . ALA A 1 115 ? 14.480 8.388 -25.970 1.00 81.44 115 ALA A N 1
ATOM 787 C CA . ALA A 1 115 ? 13.327 7.780 -26.638 1.00 81.44 115 ALA A CA 1
ATOM 788 C C . ALA A 1 115 ? 13.711 6.572 -27.514 1.00 81.44 115 ALA A C 1
ATOM 790 O O . ALA A 1 115 ? 13.000 5.571 -27.530 1.00 81.44 115 ALA A O 1
ATOM 791 N N . ALA A 1 116 ? 14.868 6.638 -28.181 1.00 86.38 116 ALA A N 1
ATOM 792 C CA . ALA A 1 116 ? 15.403 5.554 -29.004 1.00 86.38 116 ALA A CA 1
ATOM 793 C C . ALA A 1 116 ? 15.784 4.289 -28.206 1.00 86.38 116 ALA A C 1
ATOM 795 O O . ALA A 1 116 ? 15.885 3.210 -28.784 1.00 86.38 116 ALA A O 1
ATOM 796 N N . GLU A 1 117 ? 15.975 4.403 -26.890 1.00 87.19 117 GLU A N 1
ATOM 797 C CA . GLU A 1 117 ? 16.301 3.286 -25.993 1.00 87.19 117 GLU A CA 1
ATOM 798 C C . GLU A 1 117 ? 15.047 2.683 -25.333 1.00 87.19 117 GLU A C 1
ATOM 800 O O . GLU A 1 117 ? 15.145 1.745 -24.537 1.00 87.19 117 GLU A O 1
ATOM 805 N N . LEU A 1 118 ? 13.848 3.187 -25.660 1.00 85.69 118 LEU A N 1
ATOM 806 C CA . LEU A 1 118 ? 12.598 2.638 -25.147 1.00 85.69 118 LEU A CA 1
ATOM 807 C C . LEU A 1 118 ? 12.342 1.234 -25.692 1.00 85.69 118 LEU A C 1
ATOM 809 O O . LEU A 1 118 ? 11.997 1.036 -26.856 1.00 85.69 118 LEU A O 1
ATOM 813 N N . THR A 1 119 ? 12.440 0.251 -24.804 1.00 88.88 119 THR A N 1
ATOM 814 C CA . THR A 1 119 ? 12.091 -1.133 -25.111 1.00 88.88 119 THR A CA 1
ATOM 815 C C . THR A 1 119 ? 10.615 -1.401 -24.822 1.00 88.88 119 THR A C 1
ATOM 817 O O . THR A 1 119 ? 10.014 -0.831 -23.906 1.00 88.88 119 THR A O 1
ATOM 820 N N . ALA A 1 120 ? 10.025 -2.334 -25.573 1.00 90.19 120 ALA A N 1
ATOM 821 C CA . ALA A 1 120 ? 8.668 -2.813 -25.310 1.00 90.19 120 ALA A CA 1
ATOM 822 C C . ALA A 1 120 ? 8.527 -3.428 -23.904 1.00 90.19 120 ALA A C 1
ATOM 824 O O . ALA A 1 120 ? 7.446 -3.390 -23.321 1.00 90.19 120 ALA A O 1
ATOM 825 N N . GLU A 1 121 ? 9.614 -3.977 -23.359 1.00 89.62 121 GLU A N 1
ATOM 826 C CA . GLU A 1 121 ? 9.653 -4.534 -22.010 1.00 89.62 121 GLU A CA 1
ATOM 827 C C . GLU A 1 121 ? 9.562 -3.442 -20.938 1.00 89.62 121 GLU A C 1
ATOM 829 O O . GLU A 1 121 ? 8.694 -3.531 -20.075 1.00 89.62 121 GLU A O 1
ATOM 834 N N . HIS A 1 122 ? 10.366 -2.375 -21.029 1.00 85.00 122 HIS A N 1
ATOM 835 C CA . HIS A 1 122 ? 10.264 -1.234 -20.110 1.00 85.00 122 HIS A CA 1
ATOM 836 C C . HIS A 1 122 ? 8.884 -0.573 -20.186 1.00 85.00 122 HIS A C 1
ATOM 838 O O . HIS A 1 122 ? 8.297 -0.234 -19.160 1.00 85.00 122 HIS A O 1
ATOM 844 N N . TRP A 1 123 ? 8.334 -0.434 -21.397 1.00 87.81 123 TRP A N 1
ATOM 845 C CA . TRP A 1 123 ? 6.980 0.082 -21.586 1.00 87.81 123 TRP A CA 1
ATOM 846 C C . TRP A 1 123 ? 5.926 -0.799 -20.906 1.00 87.81 123 TRP A C 1
ATOM 848 O O . TRP A 1 123 ? 5.074 -0.295 -20.174 1.00 87.81 123 TRP A O 1
ATOM 858 N N . ARG A 1 124 ? 6.003 -2.121 -21.099 1.00 90.12 124 ARG A N 1
ATOM 859 C CA . ARG A 1 124 ? 5.074 -3.068 -20.476 1.00 90.12 124 ARG A CA 1
ATOM 860 C C . ARG A 1 124 ? 5.180 -3.049 -18.955 1.00 90.12 124 ARG A C 1
ATOM 862 O O . ARG A 1 124 ? 4.153 -2.952 -18.305 1.00 90.12 124 ARG A O 1
ATOM 869 N N . GLN A 1 125 ? 6.389 -3.032 -18.396 1.00 89.06 125 GLN A N 1
ATOM 870 C CA . GLN A 1 125 ? 6.595 -2.921 -16.947 1.00 89.06 125 GLN A CA 1
ATOM 871 C C . GLN A 1 125 ? 5.944 -1.656 -16.367 1.00 89.06 125 GLN A C 1
ATOM 873 O O . GLN A 1 125 ? 5.320 -1.711 -15.308 1.00 89.06 125 GLN A O 1
ATOM 878 N N . SER A 1 126 ? 6.050 -0.522 -17.068 1.00 89.31 126 SER A N 1
ATOM 879 C CA . SER A 1 126 ? 5.377 0.721 -16.680 1.00 89.31 126 SER A CA 1
ATOM 880 C C . SER A 1 126 ? 3.853 0.591 -16.707 1.00 89.31 126 SER A C 1
ATOM 882 O O . SER A 1 126 ? 3.197 1.010 -15.755 1.00 89.31 126 SER A O 1
ATOM 884 N N . LEU A 1 127 ? 3.285 -0.007 -17.760 1.00 90.75 127 LEU A N 1
ATOM 885 C CA . LEU A 1 127 ? 1.841 -0.241 -17.863 1.00 90.75 127 LEU A CA 1
ATOM 886 C C . LEU A 1 127 ? 1.335 -1.223 -16.801 1.00 90.75 127 LEU A C 1
ATOM 888 O O . LEU A 1 127 ? 0.312 -0.966 -16.168 1.00 90.75 127 LEU A O 1
ATOM 892 N N . ASP A 1 128 ? 2.053 -2.317 -16.570 1.00 93.19 128 ASP A N 1
ATOM 893 C CA . ASP A 1 128 ? 1.665 -3.324 -15.586 1.00 93.19 128 ASP A CA 1
ATOM 894 C C . ASP A 1 128 ? 1.646 -2.715 -14.180 1.00 93.19 128 ASP A C 1
ATOM 896 O O . ASP A 1 128 ? 0.675 -2.879 -13.441 1.00 93.19 128 ASP A O 1
ATOM 900 N N . LEU A 1 129 ? 2.668 -1.926 -13.833 1.00 92.81 129 LEU A N 1
ATOM 901 C CA . LEU A 1 129 ? 2.775 -1.302 -12.517 1.00 92.81 129 LEU A CA 1
ATOM 902 C C . LEU A 1 129 ? 1.816 -0.120 -12.312 1.00 92.81 129 LEU A C 1
ATOM 904 O O . LEU A 1 129 ? 1.234 0.003 -11.236 1.00 92.81 129 LEU A O 1
ATOM 908 N N . MET A 1 130 ? 1.689 0.775 -13.293 1.00 90.69 130 MET A N 1
ATOM 909 C CA . MET A 1 130 ? 0.992 2.059 -13.113 1.00 90.69 130 MET A CA 1
ATOM 910 C C . MET A 1 130 ? -0.441 2.062 -13.650 1.00 90.69 130 MET A C 1
ATOM 912 O O . MET A 1 130 ? -1.199 2.960 -13.309 1.00 90.69 130 MET A O 1
ATOM 916 N N . LEU A 1 131 ? -0.846 1.066 -14.447 1.00 92.12 131 LEU A N 1
ATOM 917 C CA . LEU A 1 131 ? -2.203 0.974 -14.997 1.00 92.12 131 LEU A CA 1
ATOM 918 C C . LEU A 1 131 ? -2.903 -0.332 -14.606 1.00 92.12 131 LEU A C 1
ATOM 920 O O . LEU A 1 131 ? -3.992 -0.297 -14.027 1.00 92.12 131 LEU A O 1
ATOM 924 N N . ALA A 1 132 ? -2.289 -1.483 -14.890 1.00 95.88 132 ALA A N 1
ATOM 925 C CA . ALA A 1 132 ? -2.932 -2.772 -14.648 1.00 95.88 132 ALA A CA 1
ATOM 926 C C . ALA A 1 132 ? -3.048 -3.082 -13.147 1.00 95.88 132 ALA A C 1
ATOM 928 O O . ALA A 1 132 ? -4.143 -3.378 -12.666 1.00 95.88 132 ALA A O 1
ATOM 929 N N . ALA A 1 133 ? -1.964 -2.939 -12.384 1.00 96.62 133 ALA A N 1
ATOM 930 C CA . ALA A 1 133 ? -1.958 -3.176 -10.943 1.00 96.62 133 ALA A CA 1
ATOM 931 C C . ALA A 1 133 ? -3.027 -2.356 -10.187 1.00 96.62 133 ALA A C 1
ATOM 933 O O . ALA A 1 133 ? -3.793 -2.957 -9.428 1.00 96.62 133 ALA A O 1
ATOM 934 N N . PRO A 1 134 ? -3.189 -1.033 -10.419 1.00 96.00 134 PRO A N 1
ATOM 935 C CA . PRO A 1 134 ? -4.299 -0.263 -9.860 1.00 96.00 134 PRO A CA 1
ATOM 936 C C . PRO A 1 134 ? -5.684 -0.860 -10.118 1.00 96.00 134 PRO A C 1
ATOM 938 O O . PRO A 1 134 ? -6.509 -0.906 -9.202 1.00 96.00 134 PRO A O 1
ATOM 941 N N . ALA A 1 135 ? -5.943 -1.327 -11.342 1.00 96.50 135 ALA A N 1
ATOM 942 C CA . ALA A 1 135 ? -7.229 -1.906 -11.718 1.00 96.50 135 ALA A CA 1
ATOM 943 C C . ALA A 1 135 ? -7.481 -3.249 -11.012 1.00 96.50 135 ALA A C 1
ATOM 945 O O . ALA A 1 135 ? -8.574 -3.480 -10.489 1.00 96.50 135 ALA A O 1
ATOM 946 N N . PHE A 1 136 ? -6.470 -4.118 -10.947 1.00 98.38 136 PHE A N 1
ATOM 947 C CA . PHE A 1 136 ? -6.583 -5.433 -10.312 1.00 98.38 136 PHE A CA 1
ATOM 948 C C . PHE A 1 136 ? -6.680 -5.333 -8.786 1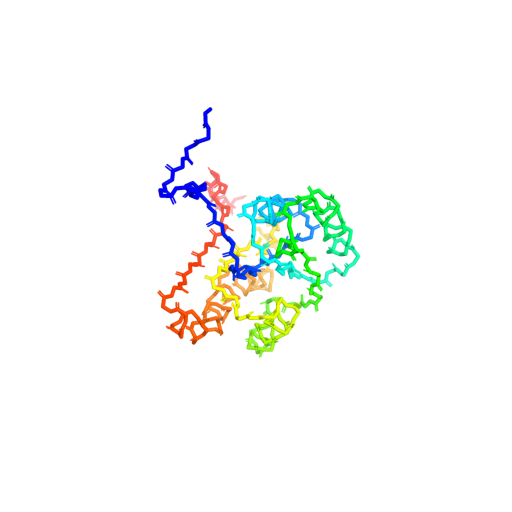.00 98.38 136 PHE A C 1
ATOM 950 O O . PHE A 1 136 ? -7.516 -6.006 -8.185 1.00 98.38 136 PHE A O 1
ATOM 957 N N . LEU A 1 137 ? -5.924 -4.432 -8.153 1.00 98.31 137 LEU A N 1
ATOM 958 C CA . LEU A 1 137 ? -6.073 -4.149 -6.723 1.00 98.31 137 LEU A CA 1
ATOM 959 C C . LEU A 1 137 ? -7.440 -3.532 -6.404 1.00 98.31 137 LEU A C 1
ATOM 961 O O . LEU A 1 137 ? -8.059 -3.891 -5.404 1.00 98.31 137 LEU A O 1
ATOM 965 N N . ALA A 1 138 ? -7.954 -2.634 -7.253 1.00 97.88 138 ALA A N 1
ATOM 966 C CA . ALA A 1 138 ? -9.295 -2.080 -7.076 1.00 97.88 138 ALA A CA 1
ATOM 967 C C . ALA A 1 138 ? -10.372 -3.169 -7.177 1.00 97.88 138 ALA A C 1
ATOM 969 O O . ALA A 1 138 ? -11.267 -3.220 -6.331 1.00 97.88 138 ALA A O 1
ATOM 970 N N . ARG A 1 139 ? -10.253 -4.077 -8.158 1.00 98.06 139 ARG A N 1
ATOM 971 C CA . ARG A 1 139 ? -11.112 -5.264 -8.288 1.00 98.06 139 ARG A CA 1
ATOM 972 C C . ARG A 1 139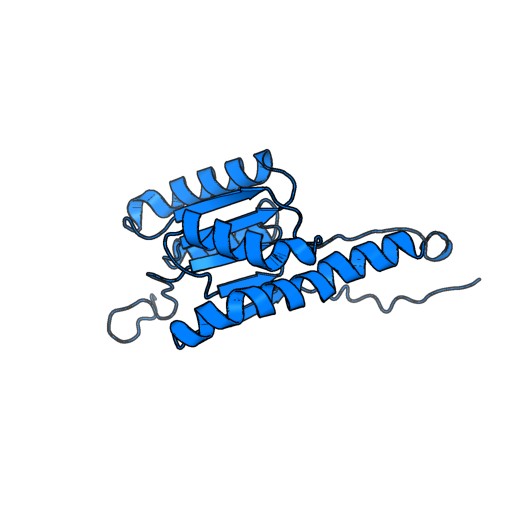 ? -11.065 -6.120 -7.021 1.00 98.06 139 ARG A C 1
ATOM 974 O O . ARG A 1 139 ? -12.120 -6.473 -6.506 1.00 98.06 139 ARG A O 1
ATOM 981 N N . ALA A 1 140 ? -9.871 -6.416 -6.513 1.00 98.50 140 ALA A N 1
ATOM 982 C CA . ALA A 1 140 ? -9.675 -7.233 -5.317 1.00 98.50 140 ALA A CA 1
ATOM 983 C C . ALA A 1 140 ? -10.255 -6.578 -4.045 1.00 98.50 140 ALA A C 1
ATOM 985 O O . ALA A 1 140 ? -10.852 -7.251 -3.209 1.00 98.50 140 ALA A O 1
ATOM 986 N N . CYS A 1 141 ? -10.160 -5.251 -3.907 1.00 97.62 141 CYS A N 1
ATOM 987 C CA . CYS A 1 141 ? -10.754 -4.520 -2.782 1.00 97.62 141 CYS A CA 1
ATOM 988 C C . CYS A 1 141 ? -12.284 -4.356 -2.886 1.00 97.62 141 CYS A C 1
ATOM 990 O O . CYS A 1 141 ? -12.950 -4.163 -1.864 1.00 97.62 141 CYS A O 1
ATOM 992 N N . ALA A 1 142 ? -12.859 -4.403 -4.094 1.00 97.62 142 ALA A N 1
ATOM 993 C CA . ALA A 1 142 ? -14.257 -4.047 -4.343 1.00 97.62 142 ALA A CA 1
ATOM 994 C C . ALA A 1 142 ? -15.285 -4.833 -3.499 1.00 97.62 142 ALA A C 1
ATOM 996 O O . ALA A 1 142 ? -16.197 -4.190 -2.971 1.00 97.62 142 ALA A O 1
ATOM 997 N N . PRO A 1 143 ? -15.164 -6.161 -3.283 1.00 97.44 143 PRO A N 1
ATOM 998 C CA . PRO A 1 143 ? -16.094 -6.895 -2.423 1.00 97.44 143 PRO A CA 1
ATOM 999 C C . PRO A 1 143 ? -16.093 -6.388 -0.975 1.00 97.44 143 PRO A C 1
ATOM 1001 O O . PRO A 1 143 ? -17.155 -6.178 -0.388 1.00 97.44 143 PRO A O 1
ATOM 1004 N N . GLY A 1 144 ? -14.907 -6.127 -0.413 1.00 95.25 144 GLY A N 1
ATOM 1005 C CA . GLY A 1 144 ? -14.760 -5.584 0.940 1.00 95.25 144 GLY A CA 1
ATOM 1006 C C . GLY A 1 144 ? -15.317 -4.164 1.062 1.00 95.25 144 GLY A C 1
ATOM 1007 O O . GLY A 1 144 ? -16.016 -3.851 2.026 1.00 95.25 144 GLY A O 1
ATOM 1008 N N . MET A 1 145 ? -15.076 -3.324 0.052 1.00 96.75 145 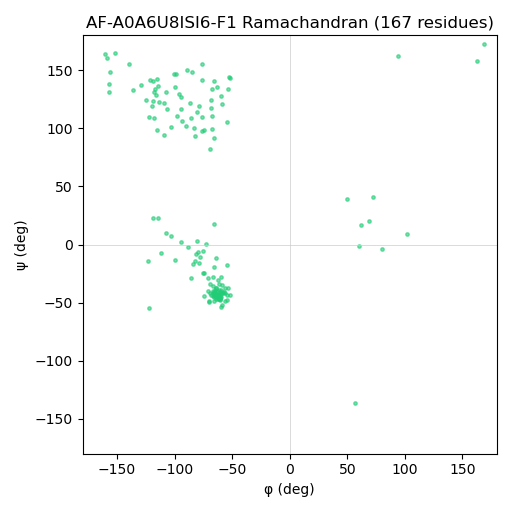MET A N 1
ATOM 1009 C CA . MET A 1 145 ? -15.647 -1.976 -0.040 1.00 96.75 145 MET A CA 1
ATOM 1010 C C . MET A 1 145 ? -17.180 -1.995 -0.125 1.00 96.75 145 MET A C 1
ATOM 1012 O O . MET A 1 145 ? -17.850 -1.218 0.559 1.00 96.75 145 MET A O 1
ATOM 1016 N N . ALA A 1 146 ? -17.745 -2.895 -0.934 1.00 94.25 146 ALA A N 1
ATOM 1017 C CA . ALA A 1 146 ? -19.187 -3.061 -1.078 1.00 94.25 146 ALA A CA 1
ATOM 1018 C C . ALA A 1 146 ? -19.834 -3.534 0.233 1.00 94.25 146 ALA A C 1
ATOM 1020 O O . ALA A 1 146 ? -20.810 -2.932 0.680 1.00 94.25 146 ALA A O 1
ATOM 1021 N N . ALA A 1 147 ? -19.254 -4.543 0.893 1.00 94.19 147 ALA A N 1
ATOM 1022 C CA . ALA A 1 147 ? -19.732 -5.035 2.187 1.00 94.19 147 ALA A CA 1
ATOM 1023 C C . ALA A 1 147 ? -19.683 -3.956 3.285 1.00 94.19 147 ALA A C 1
ATOM 1025 O O . ALA A 1 147 ? -20.561 -3.899 4.143 1.00 94.19 147 ALA A O 1
ATOM 1026 N N . ALA A 1 148 ? -18.688 -3.066 3.237 1.00 90.44 148 ALA A N 1
ATOM 1027 C CA . ALA A 1 148 ? -18.560 -1.943 4.161 1.00 90.44 148 ALA A CA 1
ATOM 1028 C C . ALA A 1 148 ? -19.471 -0.742 3.824 1.00 90.44 148 ALA A C 1
ATOM 1030 O O . ALA A 1 148 ? -19.486 0.232 4.583 1.00 90.44 148 ALA A O 1
ATOM 1031 N N . GLY A 1 149 ? -20.173 -0.761 2.681 1.00 91.94 149 GLY A N 1
ATOM 1032 C CA . GLY A 1 149 ? -20.947 0.376 2.168 1.00 91.94 149 GLY A CA 1
ATOM 1033 C C . GLY A 1 149 ? -20.093 1.614 1.857 1.00 91.94 149 GLY A C 1
ATOM 1034 O O . GLY A 1 149 ? -20.611 2.728 1.779 1.00 91.94 149 GLY A O 1
ATOM 1035 N N . TYR A 1 150 ? -18.772 1.446 1.739 1.00 91.50 150 TYR A N 1
ATOM 1036 C CA . TYR A 1 150 ? -17.810 2.531 1.592 1.00 91.50 150 TYR A CA 1
ATOM 1037 C C . TYR A 1 150 ? -16.524 2.029 0.934 1.00 91.50 150 TYR A C 1
ATOM 1039 O O . TYR A 1 150 ? -15.911 1.066 1.390 1.00 91.50 150 TYR A O 1
ATOM 1047 N N . GLY A 1 151 ? -16.070 2.748 -0.089 1.00 92.19 151 GLY A N 1
ATOM 1048 C CA . GLY A 1 151 ? -14.800 2.496 -0.757 1.00 92.19 151 GLY A CA 1
ATOM 1049 C C . GLY A 1 151 ? -14.288 3.743 -1.460 1.00 92.19 151 GLY A C 1
ATOM 1050 O O . GLY A 1 151 ? -15.078 4.475 -2.064 1.00 92.19 151 GLY A O 1
ATOM 1051 N N . ARG A 1 152 ? -12.986 4.017 -1.377 1.00 95.62 152 ARG A N 1
ATOM 1052 C CA . ARG A 1 152 ? -12.326 5.079 -2.148 1.00 95.62 152 ARG A CA 1
ATOM 1053 C C . ARG A 1 152 ? -11.013 4.565 -2.716 1.00 95.62 152 ARG A C 1
ATOM 1055 O O . ARG A 1 152 ? -10.213 3.978 -1.996 1.00 95.62 152 ARG A O 1
ATOM 1062 N N . THR A 1 153 ? -10.795 4.825 -3.995 1.00 93.56 153 THR A N 1
ATOM 1063 C CA . THR A 1 153 ? -9.550 4.525 -4.699 1.00 93.56 153 THR A CA 1
ATOM 1064 C C . THR A 1 153 ? -8.947 5.838 -5.185 1.00 93.56 153 THR A C 1
ATOM 1066 O O . THR A 1 153 ? -9.658 6.649 -5.777 1.00 93.56 153 THR A O 1
ATOM 1069 N N . VAL A 1 154 ? -7.661 6.058 -4.943 1.00 93.00 154 VAL A N 1
ATOM 1070 C CA . VAL A 1 154 ? -6.913 7.223 -5.429 1.00 93.00 154 VAL A CA 1
ATOM 1071 C C . VAL A 1 154 ? -5.706 6.701 -6.192 1.00 93.00 154 VAL A C 1
ATOM 1073 O O . VAL A 1 154 ? -4.939 5.913 -5.641 1.00 93.00 154 VAL A O 1
ATOM 1076 N N . ALA A 1 155 ? -5.554 7.115 -7.445 1.00 88.25 155 ALA A N 1
ATOM 1077 C CA . ALA A 1 155 ? -4.353 6.868 -8.231 1.00 88.25 155 ALA A CA 1
ATOM 1078 C C . ALA A 1 155 ? -3.475 8.116 -8.217 1.00 88.25 155 ALA A C 1
ATOM 1080 O O . ALA A 1 155 ? -3.977 9.237 -8.302 1.00 88.25 155 ALA A O 1
ATOM 1081 N N . LEU A 1 156 ? -2.179 7.907 -8.016 1.00 84.25 156 LEU A N 1
ATOM 1082 C CA . LEU A 1 156 ? -1.173 8.943 -8.109 1.00 84.25 156 LEU A CA 1
ATOM 1083 C C . LEU A 1 156 ? -0.457 8.752 -9.428 1.00 84.25 156 LEU A C 1
ATOM 1085 O O . LEU A 1 156 ? 0.431 7.910 -9.547 1.00 84.25 156 LEU A O 1
ATOM 1089 N N . ASP A 1 157 ? -0.846 9.578 -10.381 1.00 72.00 157 ASP A N 1
ATOM 1090 C CA . ASP A 1 157 ? -0.207 9.641 -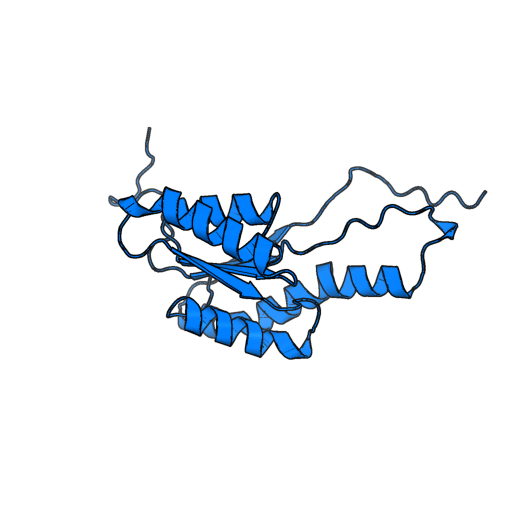11.676 1.00 72.00 157 ASP A CA 1
ATOM 1091 C C . ASP A 1 157 ? 0.765 10.819 -11.686 1.00 72.00 157 ASP A C 1
ATOM 1093 O O . ASP A 1 157 ? 0.556 11.845 -11.029 1.00 72.00 157 ASP A O 1
ATOM 1097 N N . ALA A 1 158 ? 1.862 10.667 -12.418 1.00 63.25 158 ALA A N 1
ATOM 1098 C CA . ALA A 1 158 ? 2.724 11.786 -12.740 1.00 63.25 158 ALA A CA 1
ATOM 1099 C C . ALA A 1 158 ? 2.282 12.339 -14.096 1.00 63.25 158 ALA A C 1
ATOM 1101 O O . ALA A 1 158 ? 2.582 11.744 -15.126 1.00 63.25 158 ALA A O 1
ATOM 1102 N N . GLU A 1 159 ? 1.615 13.492 -14.105 1.00 54.09 159 GLU A N 1
ATOM 1103 C CA . GLU A 1 159 ? 1.815 14.421 -15.212 1.00 54.09 159 GLU A CA 1
ATOM 1104 C C . GLU A 1 159 ? 3.186 15.045 -14.971 1.00 54.09 159 GLU A C 1
ATOM 1106 O O . GLU A 1 159 ? 3.348 15.962 -14.159 1.00 54.09 159 GLU A O 1
ATOM 1111 N N . ASP A 1 160 ? 4.214 14.533 -15.643 1.00 47.59 160 ASP A N 1
ATOM 1112 C CA . ASP A 1 160 ? 5.239 15.483 -16.021 1.00 47.59 160 ASP A CA 1
ATOM 1113 C C . ASP A 1 160 ? 4.563 16.479 -16.977 1.00 47.59 160 ASP A C 1
ATOM 1115 O O . ASP A 1 160 ? 3.769 16.123 -17.840 1.00 47.59 160 ASP A O 1
ATOM 1119 N N . GLY A 1 161 ? 4.800 17.774 -16.806 1.00 33.56 161 GLY A N 1
ATOM 1120 C CA . GLY A 1 161 ? 4.348 18.761 -17.788 1.00 33.56 161 GLY A CA 1
ATOM 1121 C C . GLY A 1 161 ? 5.059 18.613 -19.141 1.00 33.56 161 GLY A C 1
ATOM 1122 O O . GLY A 1 161 ? 5.093 19.579 -19.903 1.00 33.56 161 GLY A O 1
ATOM 1123 N N . SER A 1 162 ? 5.694 17.471 -19.433 1.00 37.66 162 SER A N 1
ATOM 1124 C CA . SER A 1 162 ? 6.307 17.212 -20.723 1.00 37.66 162 SER A CA 1
ATOM 1125 C C . SER A 1 162 ? 5.263 16.651 -21.667 1.00 37.66 162 SER A C 1
ATOM 1127 O O . SER A 1 162 ? 4.891 15.483 -21.654 1.00 37.66 162 SER A O 1
ATOM 1129 N N . VAL A 1 163 ? 4.903 17.491 -22.629 1.00 37.84 163 VAL A N 1
ATOM 1130 C CA . VAL A 1 163 ? 4.680 16.983 -23.975 1.00 37.84 163 VAL A CA 1
ATOM 1131 C C . VAL A 1 163 ? 5.962 16.241 -24.364 1.00 37.84 163 VAL A C 1
ATOM 1133 O O . VAL A 1 163 ? 6.996 16.867 -24.603 1.00 37.84 163 VAL A O 1
ATOM 1136 N N . HIS A 1 164 ? 5.928 14.908 -24.360 1.00 41.22 164 HIS A N 1
ATOM 1137 C CA . HIS A 1 164 ? 7.005 14.104 -24.924 1.00 41.22 164 HIS A CA 1
ATOM 1138 C C . HIS A 1 164 ? 7.035 14.354 -26.433 1.00 41.22 164 HIS A C 1
ATOM 1140 O O . HIS A 1 164 ? 6.346 13.692 -27.208 1.00 41.22 164 HIS A O 1
ATOM 1146 N N . PHE A 1 165 ? 7.828 15.335 -26.860 1.00 40.62 165 PHE A N 1
ATOM 1147 C CA . PHE A 1 165 ? 8.260 15.424 -28.244 1.00 40.62 165 PHE A CA 1
ATOM 1148 C C . PHE A 1 165 ? 9.192 14.237 -28.483 1.00 40.62 165 PHE A C 1
ATOM 1150 O O . PHE A 1 165 ? 10.353 14.246 -28.076 1.00 40.62 165 PHE A O 1
ATOM 1157 N N . LEU A 1 166 ? 8.649 13.179 -29.083 1.00 39.12 166 LEU A N 1
ATOM 1158 C CA . LEU A 1 166 ? 9.444 12.120 -29.691 1.00 39.12 166 LEU A CA 1
ATOM 1159 C C . LEU A 1 166 ? 10.119 12.731 -30.921 1.00 39.12 166 LEU A C 1
ATOM 1161 O O . LEU A 1 166 ? 9.598 12.648 -32.032 1.00 39.12 166 LEU A O 1
ATOM 1165 N N . ASP A 1 167 ? 11.232 13.425 -30.697 1.00 33.84 167 ASP A N 1
ATOM 1166 C CA . ASP A 1 167 ? 12.105 13.824 -31.789 1.00 33.84 167 ASP A CA 1
ATOM 1167 C C . ASP A 1 167 ? 12.745 12.555 -32.361 1.00 33.84 167 ASP A C 1
ATOM 1169 O O . ASP A 1 167 ? 13.287 11.721 -31.632 1.00 33.84 167 ASP A O 1
ATOM 1173 N N . THR A 1 168 ? 12.569 12.373 -33.665 1.00 36.50 168 THR A N 1
ATOM 1174 C CA . THR A 1 168 ? 13.023 11.201 -34.427 1.00 36.50 168 THR A CA 1
ATOM 1175 C C . THR A 1 168 ? 14.219 11.542 -35.315 1.00 36.50 168 THR A C 1
ATOM 1177 O O . THR A 1 168 ? 14.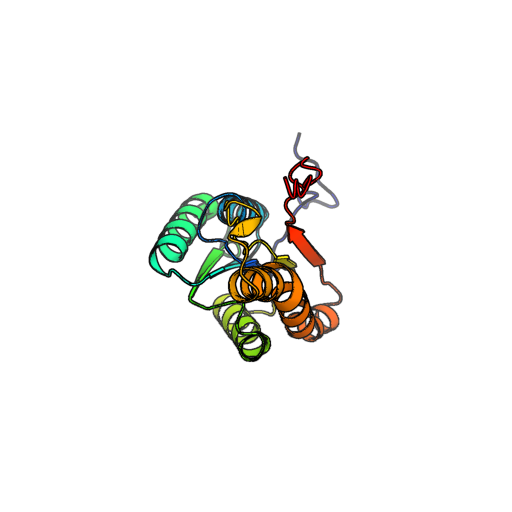583 10.731 -36.169 1.00 36.50 168 THR A O 1
ATOM 1180 N N . SER A 1 169 ? 14.802 12.734 -35.132 1.00 37.62 169 SER A N 1
ATOM 1181 C CA . SER A 1 169 ? 15.957 13.232 -35.882 1.00 37.62 169 SER A CA 1
ATOM 1182 C C . SER A 1 169 ? 17.285 13.114 -35.139 1.00 37.62 169 SER A C 1
ATOM 1184 O O . SER A 1 169 ? 17.302 13.193 -33.891 1.00 37.62 169 SER A O 1
#

Secondary structure (DSSP, 8-state):
---EETTEETT--TT-EEEEETTTSHHHHHHHHHHHHTT-EEEEEES-HHHHHHHHHHHHHHHGGG-TT-EEEEEE--TT-GGGHHHHHHHHHHHHTS---EEEE---------GGG--HHHHHHHHIIIIIHHHHHHHHHHHHHHHTT--EEEE-----S--------

Organism: Emiliania huxleyi (NCBI:txid2903)

Foldseek 3Di:
DQDDDPNARPQAPAPAEEEFEPLLDDPNLVVLLVNLCSHYEYEYEEADQVSQVVSQVVSCVVCVVVDDRRGYHYYHDHLLPLVCLLVSQVVSCVVNVAGHQEYELEDADDDDDQPVPDDPVVVVSRCSRQPVSLVSNCVNRVVRNVVVVGHYYHHDDDPPVDPPPNDPD

Nearest PDB structures (foldseek):
  4y98-assembly1_A  TM=9.223E-01  e=4.222E-11  Sphingobium sp. SYK-6
  5feu-assembly1_A  TM=8.723E-01  e=5.800E-11  Narcissus pseudonarcissus
  3kvo-assembly3_B  TM=8.157E-01  e=6.801E-09  Homo sapiens
  6i9v-assembly2_B  TM=7.510E-01  e=1.264E-07  Ilumatobacter coccineus YM16-304
  6i9v-assembly2_F  TM=7.432E-01  e=1.850E-07  Ilumatobacter coccineus YM16-304